Protein AF-A0A2P7AYF8-F1 (afdb_monomer)

Organism: NCBI:txid1149773

Radius of gyration: 23.79 Å; Cα contacts (8 Å, |Δi|>4): 129; chains: 1; bounding box: 48×76×50 Å

Structure (mmCIF, N/CA/C/O backbone):
data_AF-A0A2P7AYF8-F1
#
_entry.id   AF-A0A2P7AYF8-F1
#
loop_
_atom_site.group_PDB
_atom_site.id
_atom_site.type_symbol
_atom_site.label_atom_id
_atom_site.label_alt_id
_atom_site.label_comp_id
_atom_site.label_asym_id
_atom_site.label_entity_id
_atom_site.label_seq_id
_atom_site.pdbx_PDB_ins_code
_atom_site.Cartn_x
_atom_site.Cartn_y
_atom_site.Cartn_z
_atom_site.occupancy
_atom_site.B_iso_or_equiv
_atom_site.auth_seq_id
_atom_site.auth_comp_id
_atom_site.auth_asym_id
_atom_site.auth_atom_id
_atom_site.pdbx_PDB_model_num
ATOM 1 N N . MET A 1 1 ? 4.670 49.664 18.219 1.00 31.48 1 MET A N 1
ATOM 2 C CA . MET A 1 1 ? 3.683 48.907 19.024 1.00 31.48 1 MET A CA 1
ATOM 3 C C . MET A 1 1 ? 3.634 47.516 18.415 1.00 31.48 1 MET A C 1
ATOM 5 O O . MET A 1 1 ? 3.283 47.448 17.253 1.00 31.48 1 MET A O 1
ATOM 9 N N . VAL A 1 2 ? 4.100 46.410 18.995 1.00 28.92 2 VAL A N 1
ATOM 10 C CA . VAL A 1 2 ? 4.249 45.926 20.383 1.00 28.92 2 VAL A CA 1
ATOM 11 C C . VAL A 1 2 ? 5.554 45.099 20.406 1.00 28.92 2 VAL A C 1
ATOM 13 O O . VAL A 1 2 ? 5.720 44.212 19.584 1.00 28.92 2 VAL A O 1
ATOM 16 N N . GLN A 1 3 ? 6.642 45.595 20.994 1.00 25.44 3 GLN A N 1
ATOM 17 C CA . GLN A 1 3 ? 7.202 45.232 22.307 1.00 25.44 3 GLN A CA 1
ATOM 18 C C . GLN A 1 3 ? 7.361 43.720 22.572 1.00 25.44 3 GLN A C 1
ATOM 20 O O . GLN A 1 3 ? 6.445 43.042 23.021 1.00 25.44 3 GLN A O 1
ATOM 25 N N . ALA A 1 4 ? 8.581 43.235 22.321 1.00 28.95 4 ALA A N 1
ATOM 26 C CA . ALA A 1 4 ? 9.104 41.971 22.816 1.00 28.95 4 ALA A CA 1
ATOM 27 C C . ALA A 1 4 ? 9.274 42.034 24.343 1.00 28.95 4 ALA A C 1
ATOM 29 O O . ALA A 1 4 ? 9.867 42.983 24.861 1.00 28.95 4 ALA A O 1
ATOM 30 N N . LEU A 1 5 ? 8.789 41.011 25.048 1.00 29.73 5 LEU A N 1
ATOM 31 C CA . LEU A 1 5 ? 9.120 40.750 26.446 1.00 29.73 5 LEU A CA 1
ATOM 32 C C . LEU A 1 5 ? 9.825 39.394 26.533 1.00 29.73 5 LEU A C 1
ATOM 34 O O . LEU A 1 5 ? 9.217 38.347 26.329 1.00 29.73 5 LEU A O 1
ATOM 38 N N . LEU A 1 6 ? 11.115 39.435 26.851 1.00 32.88 6 LEU A N 1
ATOM 39 C CA . LEU A 1 6 ? 11.833 38.325 27.463 1.00 32.88 6 LEU A CA 1
ATOM 40 C C . LEU A 1 6 ? 11.733 38.502 28.981 1.00 32.88 6 LEU A C 1
ATOM 42 O O . LEU A 1 6 ? 12.022 39.586 29.488 1.00 32.88 6 LEU A O 1
ATOM 46 N N . ALA A 1 7 ? 11.385 37.436 29.698 1.00 30.06 7 ALA A N 1
ATOM 47 C CA . ALA A 1 7 ? 11.669 37.302 31.122 1.00 30.06 7 ALA A CA 1
ATOM 48 C C . ALA A 1 7 ? 12.32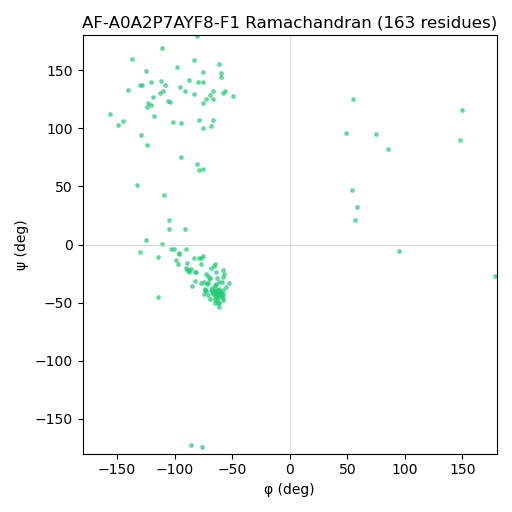4 35.928 31.388 1.00 30.06 7 ALA A C 1
ATOM 50 O O . ALA A 1 7 ? 11.891 34.934 30.801 1.00 30.06 7 ALA A O 1
ATOM 51 N N . PRO A 1 8 ? 13.371 35.863 32.235 1.00 36.38 8 PRO A N 1
ATOM 52 C CA . PRO A 1 8 ? 14.137 34.657 32.536 1.00 36.38 8 PRO A CA 1
ATOM 53 C C . PRO A 1 8 ? 13.667 33.990 33.841 1.00 36.38 8 PRO A C 1
ATOM 55 O O . PRO A 1 8 ? 13.244 34.677 34.768 1.00 36.38 8 PRO A O 1
ATOM 58 N N . GLY A 1 9 ? 13.843 32.669 33.971 1.00 27.14 9 GLY A N 1
ATOM 59 C CA . GLY A 1 9 ? 13.873 32.033 35.293 1.00 27.14 9 GLY A CA 1
ATOM 60 C C . GLY A 1 9 ? 13.372 30.591 35.388 1.00 27.14 9 GLY A C 1
ATOM 61 O O . GLY A 1 9 ? 12.186 30.330 35.277 1.00 27.14 9 GLY A O 1
ATOM 62 N N . PHE A 1 10 ? 14.311 29.715 35.749 1.00 27.72 10 PHE A N 1
ATOM 63 C CA . PHE A 1 10 ? 14.157 28.554 36.635 1.00 27.72 10 PHE A CA 1
ATOM 64 C C . PHE A 1 10 ? 13.452 27.268 36.151 1.00 27.72 10 PHE A C 1
ATOM 66 O O . PHE A 1 10 ? 12.257 27.065 36.296 1.00 27.72 10 PHE A O 1
ATOM 73 N N . THR A 1 11 ? 14.310 26.349 35.689 1.00 31.52 11 THR A N 1
ATOM 74 C CA . THR A 1 11 ? 14.626 25.048 36.319 1.00 31.52 11 THR A CA 1
ATOM 75 C C . THR A 1 11 ? 13.490 24.067 36.655 1.00 31.52 11 THR A C 1
ATOM 77 O O . THR A 1 11 ? 12.648 24.317 37.505 1.00 31.52 11 THR A O 1
ATOM 80 N N . ALA A 1 12 ? 13.665 22.852 36.115 1.00 38.28 12 ALA A N 1
ATOM 81 C CA . ALA A 1 12 ? 13.047 21.571 36.481 1.00 38.28 12 ALA A CA 1
ATOM 82 C C . ALA A 1 12 ? 11.669 21.240 35.876 1.00 38.28 12 ALA A C 1
ATOM 84 O O . ALA A 1 12 ? 10.646 21.241 36.548 1.00 38.28 12 ALA A O 1
ATOM 85 N N . TYR A 1 13 ? 11.688 20.738 34.637 1.00 31.53 13 TYR A N 1
ATOM 86 C CA . TYR A 1 13 ? 10.767 19.665 34.238 1.00 31.53 13 TYR A CA 1
ATOM 87 C C . TYR A 1 13 ? 11.511 18.543 33.496 1.00 31.53 13 TYR A C 1
ATOM 89 O O . TYR A 1 13 ? 11.160 18.107 32.406 1.00 31.53 13 TYR A O 1
ATOM 97 N N . ARG A 1 14 ? 12.594 18.060 34.117 1.00 44.31 14 ARG A N 1
ATOM 98 C CA . ARG A 1 14 ? 13.025 16.666 33.971 1.00 44.31 14 ARG A CA 1
ATOM 99 C C . ARG A 1 14 ? 12.420 15.910 35.144 1.00 44.31 14 ARG A C 1
ATOM 101 O O . ARG A 1 14 ? 12.904 16.082 36.255 1.00 44.31 14 ARG A O 1
ATOM 108 N N . SER A 1 15 ? 11.375 15.126 34.889 1.00 46.53 15 SER A N 1
ATOM 109 C CA . SER A 1 15 ? 10.911 13.972 35.684 1.00 46.53 15 SER A CA 1
ATOM 110 C C . SER A 1 15 ? 9.390 13.870 35.581 1.00 46.53 15 SER A C 1
ATOM 112 O O . SER A 1 15 ? 8.674 14.495 36.356 1.00 46.53 15 SER A O 1
ATOM 114 N N . ARG A 1 16 ? 8.907 13.122 34.576 1.00 36.16 16 ARG A N 1
ATOM 115 C CA . ARG A 1 16 ? 7.694 12.272 34.639 1.00 36.16 16 ARG A CA 1
ATOM 116 C C . ARG A 1 16 ? 7.383 11.573 33.311 1.00 36.16 16 ARG A C 1
ATOM 118 O O . ARG A 1 16 ? 6.885 10.458 33.349 1.00 36.16 16 ARG A O 1
ATOM 125 N N . ALA A 1 17 ? 7.792 12.127 32.165 1.00 33.50 17 ALA A N 1
ATOM 126 C CA . ALA A 1 17 ? 7.632 11.450 30.868 1.00 33.50 17 ALA A CA 1
ATOM 127 C C . ALA A 1 17 ? 8.567 10.229 30.696 1.00 33.50 17 ALA A C 1
ATOM 129 O O . ALA A 1 17 ? 8.171 9.217 30.134 1.00 33.50 17 ALA A O 1
ATOM 130 N N . SER A 1 18 ? 9.778 10.269 31.268 1.00 34.44 18 SER A N 1
ATOM 131 C CA . SER A 1 18 ? 10.737 9.149 31.196 1.00 34.44 18 SER A CA 1
ATOM 132 C C . SER A 1 18 ? 10.327 7.930 32.034 1.00 34.44 18 SER A C 1
ATOM 134 O O . SER A 1 18 ? 10.693 6.811 31.700 1.00 34.44 18 SER A O 1
ATOM 136 N N . ALA A 1 19 ? 9.558 8.123 33.111 1.00 34.06 19 ALA A N 1
ATOM 137 C CA . ALA A 1 19 ? 9.201 7.036 34.027 1.00 34.06 19 ALA A CA 1
ATOM 138 C C . ALA A 1 19 ? 8.026 6.180 33.516 1.00 34.06 19 ALA A C 1
ATOM 140 O O . ALA A 1 19 ? 7.919 5.014 33.882 1.00 34.06 19 ALA A O 1
ATOM 141 N N . LEU A 1 20 ? 7.170 6.724 32.642 1.00 33.44 20 LEU A N 1
ATOM 142 C CA . LEU A 1 20 ? 6.062 5.973 32.036 1.00 33.44 20 LEU A CA 1
ATOM 143 C C . LEU A 1 20 ? 6.478 5.235 30.750 1.00 33.44 20 LEU A C 1
ATOM 145 O O . LEU A 1 20 ? 5.880 4.215 30.409 1.00 33.44 20 LEU A O 1
ATOM 149 N N . GLN A 1 21 ? 7.557 5.673 30.091 1.00 35.88 21 GLN A N 1
ATOM 150 C CA . GLN A 1 21 ? 8.142 4.954 28.956 1.00 35.88 21 GLN A CA 1
ATOM 151 C C . GLN A 1 21 ? 8.971 3.734 29.407 1.00 35.88 21 GLN A C 1
ATOM 153 O O . GLN A 1 21 ? 8.972 2.709 28.729 1.00 35.88 21 GLN A O 1
ATOM 158 N N . GLU A 1 22 ? 9.636 3.807 30.567 1.00 32.94 22 GLU A N 1
ATOM 159 C CA . GLU A 1 22 ? 10.487 2.717 31.076 1.00 32.94 22 GLU A CA 1
ATOM 160 C C . GLU A 1 22 ? 9.727 1.666 31.907 1.00 32.94 22 GLU A C 1
ATOM 162 O O . GLU A 1 22 ? 10.140 0.509 31.945 1.00 32.94 22 GLU A O 1
ATOM 167 N N . ALA A 1 23 ? 8.573 2.003 32.496 1.00 34.91 23 ALA A N 1
ATOM 168 C CA . ALA A 1 23 ? 7.744 1.043 33.241 1.00 34.91 23 ALA A CA 1
ATOM 169 C C . ALA A 1 23 ? 6.919 0.091 32.345 1.00 34.91 23 ALA A C 1
ATOM 171 O O . ALA A 1 23 ? 6.384 -0.903 32.828 1.00 34.91 23 ALA A O 1
ATOM 172 N N . SER A 1 24 ? 6.845 0.357 31.037 1.00 34.81 24 SER A N 1
ATOM 173 C CA . SER A 1 24 ? 6.161 -0.512 30.061 1.00 34.81 24 SER A CA 1
ATOM 174 C C . SER A 1 24 ? 7.087 -1.576 29.452 1.00 34.81 24 SER A C 1
ATOM 176 O O . SER A 1 24 ? 6.647 -2.425 28.678 1.00 34.81 24 SER A O 1
ATOM 178 N N . PHE A 1 25 ? 8.376 -1.533 29.799 1.00 36.94 25 PHE A N 1
ATOM 179 C CA . PHE A 1 25 ? 9.413 -2.456 29.342 1.00 36.94 25 PHE A CA 1
ATOM 180 C C . PHE A 1 25 ? 9.853 -3.384 30.488 1.00 36.94 25 PHE A C 1
ATOM 182 O O . PHE A 1 25 ? 11.040 -3.635 30.693 1.00 36.94 25 PHE A O 1
ATOM 189 N N . ASP A 1 26 ? 8.891 -3.889 31.268 1.00 35.81 26 ASP A N 1
ATOM 190 C CA . ASP A 1 26 ? 9.175 -4.893 32.290 1.00 35.81 26 ASP A CA 1
ATOM 191 C C . ASP A 1 26 ? 9.307 -6.306 31.691 1.00 35.81 26 ASP A C 1
ATOM 193 O O . ASP A 1 26 ? 8.624 -6.732 30.751 1.00 35.81 26 ASP A O 1
ATOM 197 N N . ARG A 1 27 ? 10.291 -7.015 32.232 1.00 45.88 27 ARG A N 1
ATOM 198 C CA . ARG A 1 27 ? 11.012 -8.169 31.699 1.00 45.88 27 ARG A CA 1
ATOM 199 C C . ARG A 1 27 ? 10.243 -9.483 31.882 1.00 45.88 27 ARG A C 1
ATOM 201 O O . ARG A 1 27 ? 10.686 -10.360 32.614 1.00 45.88 27 ARG A O 1
ATOM 208 N N . GLY A 1 28 ? 9.130 -9.649 31.165 1.00 34.44 28 GLY A N 1
ATOM 209 C CA . GLY A 1 28 ? 8.376 -10.919 31.116 1.00 34.44 28 GLY A CA 1
ATOM 210 C C . GLY A 1 28 ? 8.346 -11.641 29.756 1.00 34.44 28 GLY A C 1
ATOM 211 O O . GLY A 1 28 ? 7.904 -12.783 29.668 1.00 34.44 28 GLY A O 1
ATOM 212 N N . GLY A 1 29 ? 8.788 -10.996 28.670 1.00 36.28 29 GLY A N 1
ATOM 213 C CA . GLY A 1 29 ? 8.461 -11.430 27.300 1.00 36.28 29 GLY A CA 1
ATOM 214 C C . GLY A 1 29 ? 9.482 -12.311 26.568 1.00 36.28 29 GLY A C 1
ATOM 215 O O . GLY A 1 29 ? 9.189 -12.781 25.468 1.00 36.28 29 GLY A O 1
ATOM 216 N N . THR A 1 30 ? 10.683 -12.527 27.107 1.00 43.81 30 THR A N 1
ATOM 217 C CA . THR A 1 30 ? 11.759 -13.236 26.383 1.00 43.81 30 THR A CA 1
ATOM 218 C C . THR A 1 30 ? 11.516 -14.741 26.278 1.00 43.81 30 THR A C 1
ATOM 220 O O . THR A 1 30 ? 11.733 -15.315 25.212 1.00 43.81 30 THR A O 1
ATOM 223 N N . GLU A 1 31 ? 10.986 -15.367 27.327 1.00 38.16 31 GLU A N 1
ATOM 224 C CA . GLU A 1 31 ? 10.672 -16.804 27.340 1.00 38.16 31 GLU A CA 1
ATOM 225 C C . GLU A 1 31 ? 9.423 -17.124 26.496 1.00 38.16 31 GLU A C 1
ATOM 227 O O . GLU A 1 31 ? 9.431 -18.061 25.700 1.00 38.16 31 GLU A O 1
ATOM 232 N N . GLN A 1 32 ? 8.385 -16.276 26.531 1.00 38.34 32 GLN A N 1
ATOM 233 C CA . GLN A 1 32 ? 7.187 -16.459 25.694 1.00 38.34 32 GLN A CA 1
ATOM 234 C C . GLN A 1 32 ? 7.415 -16.141 24.204 1.00 38.34 32 GLN A C 1
ATOM 236 O O . GLN A 1 32 ? 6.711 -16.685 23.350 1.00 38.34 32 GLN A O 1
ATOM 241 N N . ARG A 1 33 ? 8.391 -15.281 23.860 1.00 43.03 33 ARG A N 1
ATOM 242 C CA . ARG A 1 33 ? 8.829 -15.077 22.462 1.00 43.03 33 ARG A CA 1
ATOM 243 C C . ARG A 1 33 ? 9.671 -16.236 21.935 1.00 43.03 33 ARG A C 1
ATOM 245 O O . ARG A 1 33 ? 9.592 -16.515 20.742 1.00 43.03 33 ARG A O 1
ATOM 252 N N . LYS A 1 34 ? 10.453 -16.906 22.789 1.00 41.25 34 LYS A N 1
ATOM 253 C CA . LYS A 1 34 ? 11.172 -18.132 22.412 1.00 41.25 34 LYS A CA 1
ATOM 254 C C . LYS A 1 34 ? 10.204 -19.292 22.188 1.00 41.25 34 LYS A C 1
ATOM 256 O O . LYS A 1 34 ? 10.257 -19.901 21.129 1.00 41.25 34 LYS A O 1
ATOM 261 N N . ALA A 1 35 ? 9.258 -19.506 23.102 1.00 36.94 35 ALA A N 1
ATOM 262 C CA . ALA A 1 35 ? 8.286 -20.596 22.992 1.00 36.94 35 ALA A CA 1
ATOM 263 C C . ALA A 1 35 ? 7.381 -20.492 21.745 1.00 36.94 35 ALA A C 1
ATOM 265 O O . ALA A 1 35 ? 7.030 -21.504 21.155 1.00 36.94 35 ALA A O 1
ATOM 266 N N . ARG A 1 36 ? 7.051 -19.276 21.279 1.00 41.19 36 ARG A N 1
ATOM 267 C CA . ARG A 1 36 ? 6.262 -19.073 20.046 1.00 41.19 36 ARG A CA 1
ATOM 268 C C . ARG A 1 36 ? 7.047 -19.210 18.735 1.00 41.19 36 ARG A C 1
ATOM 270 O O . ARG A 1 36 ? 6.422 -19.228 17.679 1.00 41.19 36 ARG A O 1
ATOM 277 N N . ARG A 1 37 ? 8.385 -19.268 18.771 1.00 45.97 37 ARG A N 1
ATOM 278 C CA . ARG A 1 37 ? 9.226 -19.390 17.563 1.00 45.97 37 ARG A CA 1
ATOM 279 C C . ARG A 1 37 ? 9.356 -20.828 17.056 1.00 45.97 37 ARG A C 1
ATOM 281 O O . ARG A 1 37 ? 9.596 -20.997 15.864 1.00 45.97 37 ARG A O 1
ATOM 288 N N . ASP A 1 38 ? 9.163 -21.826 17.914 1.00 42.06 38 ASP A N 1
ATOM 289 C CA . ASP A 1 38 ? 9.409 -23.228 17.550 1.00 42.06 38 ASP A CA 1
ATOM 290 C C . ASP A 1 38 ? 8.214 -23.918 16.869 1.00 42.06 38 ASP A C 1
ATOM 292 O O . ASP A 1 38 ? 8.410 -24.872 16.123 1.00 42.06 38 ASP A O 1
ATOM 296 N N . GLU A 1 39 ? 6.982 -23.424 17.031 1.00 39.31 39 GLU A N 1
ATOM 297 C CA . GLU A 1 39 ? 5.787 -24.163 16.577 1.00 39.31 39 GLU A CA 1
ATOM 298 C C . GLU A 1 39 ? 5.250 -23.761 15.190 1.00 39.31 39 GLU A C 1
ATOM 300 O O . GLU A 1 39 ? 4.369 -24.431 14.650 1.00 39.31 39 GLU A O 1
ATOM 305 N N . THR A 1 40 ? 5.781 -22.708 14.557 1.00 48.59 40 THR A N 1
ATOM 306 C CA . THR A 1 40 ? 5.302 -22.243 13.235 1.00 48.59 40 THR A CA 1
ATOM 307 C C . THR A 1 40 ? 6.383 -22.148 12.162 1.00 48.59 40 THR A C 1
ATOM 309 O O . THR A 1 40 ? 6.091 -21.715 11.044 1.00 48.59 40 THR A O 1
ATOM 312 N N . PHE A 1 41 ? 7.623 -22.550 12.454 1.00 46.75 41 PHE A N 1
ATOM 313 C CA . PHE A 1 41 ? 8.695 -22.527 11.462 1.00 46.75 41 PHE A CA 1
ATOM 314 C C . PHE A 1 41 ? 8.518 -23.678 10.467 1.00 46.75 41 PHE A C 1
ATOM 316 O O . PHE A 1 41 ? 8.855 -24.829 10.743 1.00 46.75 41 PHE A O 1
ATOM 323 N N . ARG A 1 42 ? 7.980 -23.372 9.283 1.00 58.09 42 ARG A N 1
ATOM 324 C CA . ARG A 1 42 ? 8.056 -24.306 8.159 1.00 58.09 42 ARG A CA 1
ATOM 325 C C . ARG A 1 42 ? 9.500 -24.318 7.653 1.00 58.09 42 ARG A C 1
ATOM 327 O O . ARG A 1 42 ? 10.014 -23.244 7.336 1.00 58.09 42 ARG A O 1
ATOM 334 N N . PRO A 1 43 ? 10.158 -25.487 7.566 1.00 57.12 43 PRO A N 1
ATOM 335 C CA . PRO A 1 43 ? 11.485 -25.562 6.978 1.00 57.12 43 PRO A CA 1
ATOM 336 C C . PRO A 1 43 ? 11.433 -25.073 5.529 1.00 57.12 43 PRO A C 1
ATOM 338 O O . PRO A 1 43 ? 10.446 -25.289 4.817 1.00 57.12 43 PRO A O 1
ATOM 341 N N . LEU A 1 44 ? 12.498 -24.393 5.103 1.00 58.88 44 LEU A N 1
ATOM 342 C CA . LEU A 1 44 ? 12.647 -23.977 3.716 1.00 58.88 44 LEU A CA 1
ATOM 343 C C . LEU A 1 44 ? 12.643 -25.213 2.815 1.00 58.88 44 LEU A C 1
ATOM 345 O O . LEU A 1 44 ? 13.112 -26.285 3.195 1.00 58.88 44 LEU A O 1
ATOM 349 N N . SER A 1 45 ? 12.125 -25.066 1.596 1.00 69.00 45 SER A N 1
ATOM 350 C CA . SER A 1 45 ? 12.327 -26.110 0.596 1.00 69.00 45 SER A CA 1
ATOM 351 C C . SER A 1 45 ? 13.832 -26.263 0.318 1.00 69.00 45 SER A C 1
ATOM 353 O O . SER A 1 45 ? 14.577 -25.288 0.457 1.00 69.00 45 SER A O 1
ATOM 355 N N . PRO A 1 46 ? 14.300 -27.435 -0.147 1.00 65.06 46 PRO A N 1
ATOM 356 C CA . PRO A 1 46 ? 15.710 -27.629 -0.494 1.00 65.06 46 PRO A CA 1
ATOM 357 C 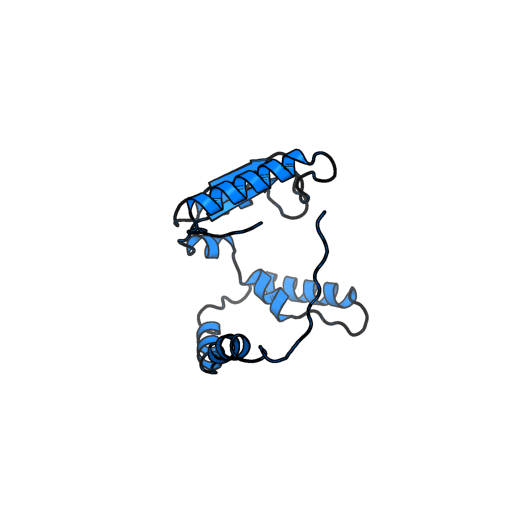C . PRO A 1 46 ? 16.256 -26.576 -1.477 1.00 65.06 46 PRO A C 1
ATOM 359 O O . PRO A 1 46 ? 17.406 -26.159 -1.373 1.00 65.06 46 PRO A O 1
ATOM 362 N N . GLY A 1 47 ? 15.418 -26.083 -2.399 1.00 67.88 47 GLY A N 1
ATOM 363 C CA . GLY A 1 47 ? 15.770 -24.965 -3.283 1.00 67.88 47 GLY A CA 1
ATOM 364 C C . GLY A 1 47 ? 15.822 -23.607 -2.567 1.00 67.88 47 GLY A C 1
ATOM 365 O O . GLY A 1 47 ? 16.669 -22.776 -2.885 1.00 67.88 47 GLY A O 1
ATOM 366 N N . GLY A 1 48 ? 14.962 -23.385 -1.569 1.00 65.25 48 GLY A N 1
ATOM 367 C CA . GLY A 1 48 ? 14.976 -22.186 -0.727 1.00 65.25 48 GLY A CA 1
ATOM 368 C C . GLY A 1 48 ? 16.241 -22.068 0.127 1.00 65.25 48 GLY A C 1
ATOM 369 O O . GLY A 1 48 ? 16.810 -20.981 0.221 1.00 65.25 48 GLY A O 1
ATOM 370 N N . GLU A 1 49 ? 16.737 -23.177 0.684 1.00 70.31 49 GLU A N 1
ATOM 371 C CA . GLU A 1 49 ? 17.999 -23.186 1.442 1.00 70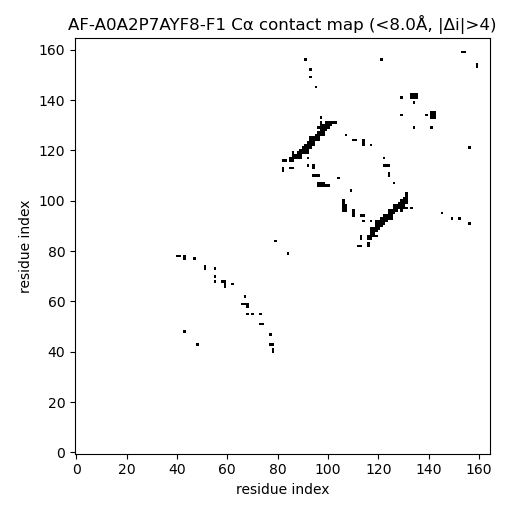.31 49 GLU A CA 1
ATOM 372 C C . GLU A 1 49 ? 19.207 -22.843 0.562 1.00 70.31 49 GLU A C 1
ATOM 374 O O . GLU A 1 49 ? 20.054 -22.035 0.948 1.00 70.31 49 GLU A O 1
ATOM 379 N N . GLN A 1 50 ? 19.271 -23.401 -0.648 1.00 69.19 50 GLN A N 1
ATOM 380 C CA . GLN A 1 50 ? 20.356 -23.122 -1.592 1.00 69.19 50 GLN A CA 1
ATOM 381 C C . GLN A 1 50 ? 20.350 -21.660 -2.056 1.00 69.19 50 GLN A C 1
ATOM 383 O O . GLN A 1 50 ? 21.399 -21.012 -2.076 1.00 69.19 50 GLN A O 1
ATOM 388 N N . ASN A 1 51 ? 19.169 -21.112 -2.354 1.00 69.00 51 ASN A N 1
ATOM 389 C CA . ASN A 1 51 ? 19.013 -19.709 -2.743 1.00 69.00 51 ASN A CA 1
ATOM 390 C C . ASN A 1 51 ? 19.378 -18.749 -1.603 1.00 69.00 51 ASN A C 1
ATOM 392 O O . ASN A 1 51 ? 19.993 -17.708 -1.841 1.00 69.00 51 ASN A O 1
ATOM 396 N N . LEU A 1 52 ? 19.054 -19.111 -0.361 1.00 67.50 52 LEU A N 1
ATOM 397 C CA . LEU A 1 52 ? 19.453 -18.361 0.826 1.00 67.50 52 LEU A CA 1
ATOM 398 C C . LEU A 1 52 ? 20.981 -18.317 0.980 1.00 67.50 52 LEU A C 1
ATOM 400 O O . LEU A 1 52 ? 21.544 -17.241 1.181 1.00 67.50 52 LEU A O 1
ATOM 404 N N . ILE A 1 53 ? 21.658 -19.462 0.854 1.00 71.62 53 ILE A N 1
ATOM 405 C CA . ILE A 1 53 ? 23.123 -19.551 0.961 1.00 71.62 53 ILE A CA 1
ATOM 406 C C . ILE A 1 53 ? 23.800 -18.744 -0.158 1.00 71.62 53 ILE A C 1
ATOM 408 O O . ILE A 1 53 ? 24.725 -17.971 0.106 1.00 71.62 53 ILE A O 1
ATOM 412 N N . ALA A 1 54 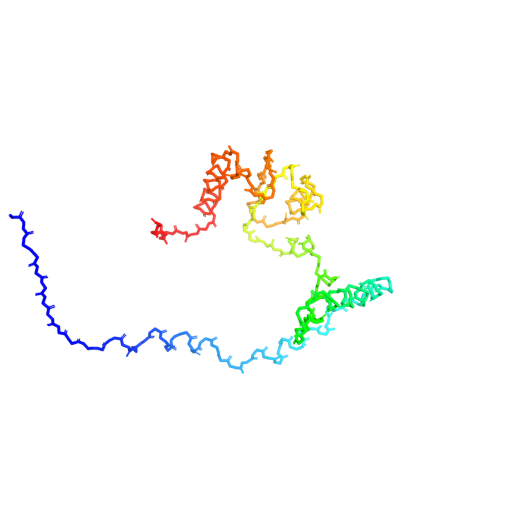? 23.319 -18.875 -1.397 1.00 72.62 54 ALA A N 1
ATOM 413 C CA . ALA A 1 54 ? 23.843 -18.137 -2.544 1.00 72.62 54 ALA A CA 1
ATOM 414 C C . ALA A 1 54 ? 23.631 -16.618 -2.409 1.00 72.62 54 ALA A C 1
ATOM 416 O O . ALA A 1 54 ? 24.536 -15.834 -2.717 1.00 72.62 54 ALA A O 1
ATOM 417 N N . GLY A 1 55 ? 22.465 -16.203 -1.906 1.00 66.69 55 GLY A N 1
ATOM 418 C CA . GLY A 1 55 ? 22.145 -14.806 -1.625 1.00 66.69 55 GLY A CA 1
ATOM 419 C C . GLY A 1 55 ? 23.031 -14.219 -0.528 1.00 66.69 55 GLY A C 1
ATOM 420 O O . GLY A 1 55 ? 23.608 -13.154 -0.725 1.00 66.69 55 GLY A O 1
ATOM 421 N N . LEU A 1 56 ? 23.218 -14.938 0.583 1.00 70.50 56 LEU A N 1
ATOM 422 C CA . LEU A 1 56 ? 24.082 -14.515 1.693 1.00 70.50 56 LEU A CA 1
ATOM 423 C C . LEU A 1 56 ? 25.538 -14.340 1.267 1.00 70.50 56 LEU A C 1
ATOM 425 O O . LEU A 1 56 ? 26.160 -13.340 1.620 1.00 70.50 56 LEU A O 1
ATOM 429 N N . LYS A 1 57 ? 26.068 -15.287 0.485 1.00 70.94 57 LYS A N 1
ATOM 430 C CA . LYS A 1 57 ? 27.429 -15.201 -0.053 1.00 70.94 57 LYS A CA 1
ATOM 431 C C . LYS A 1 57 ? 27.583 -13.977 -0.957 1.00 70.94 57 LYS A C 1
ATOM 433 O O . LYS A 1 57 ? 28.422 -13.124 -0.699 1.00 70.94 57 LYS A O 1
ATOM 438 N N . THR A 1 58 ? 26.702 -13.852 -1.950 1.00 71.31 58 THR A N 1
ATOM 439 C CA . THR A 1 58 ? 26.716 -12.733 -2.905 1.00 71.31 58 THR A CA 1
ATOM 440 C C . THR A 1 58 ? 26.584 -11.381 -2.213 1.00 71.31 58 THR A C 1
ATOM 442 O O . THR A 1 58 ? 27.200 -10.402 -2.630 1.00 71.31 58 THR A O 1
ATOM 445 N N . ALA A 1 59 ? 25.747 -11.307 -1.182 1.00 64.69 59 ALA A N 1
ATOM 446 C CA . ALA A 1 59 ? 25.493 -10.064 -0.490 1.00 64.69 59 ALA A CA 1
ATOM 447 C C . ALA A 1 59 ? 26.677 -9.684 0.411 1.00 64.69 59 ALA A C 1
ATOM 449 O O . ALA A 1 59 ? 27.107 -8.540 0.344 1.00 64.69 59 ALA A O 1
ATOM 450 N N . ASN A 1 60 ? 27.271 -10.631 1.149 1.00 68.50 60 ASN A N 1
ATOM 451 C CA . ASN A 1 60 ? 28.490 -10.388 1.933 1.00 68.50 60 ASN A CA 1
ATOM 452 C C . ASN A 1 60 ? 29.683 -9.964 1.062 1.00 68.50 60 ASN A C 1
ATOM 454 O O . ASN A 1 60 ? 30.417 -9.063 1.456 1.00 68.50 60 ASN A O 1
ATOM 458 N N . ASP A 1 61 ? 29.835 -10.539 -0.134 1.00 70.88 61 ASP A N 1
ATOM 459 C CA . ASP A 1 61 ? 30.917 -10.183 -1.067 1.00 70.88 61 ASP A CA 1
ATOM 460 C C . ASP A 1 61 ? 30.801 -8.740 -1.605 1.00 70.88 61 ASP A C 1
ATOM 462 O O . ASP A 1 61 ? 31.771 -8.180 -2.114 1.00 70.88 61 ASP A O 1
ATOM 466 N N . LYS A 1 62 ? 29.615 -8.123 -1.499 1.00 70.06 62 LYS A N 1
ATOM 467 C CA . LYS A 1 62 ? 29.336 -6.751 -1.958 1.00 70.06 62 LYS A CA 1
ATOM 468 C C . LYS A 1 62 ? 29.342 -5.709 -0.840 1.00 70.06 62 LYS A C 1
ATOM 470 O O . LYS A 1 62 ? 29.158 -4.525 -1.124 1.00 70.06 62 LYS A O 1
ATOM 475 N N . LEU A 1 63 ? 29.507 -6.120 0.416 1.00 67.38 63 LEU A N 1
ATOM 476 C CA . LEU A 1 63 ? 29.541 -5.192 1.541 1.00 67.38 63 LEU A CA 1
ATOM 477 C C . LEU A 1 63 ? 30.926 -4.571 1.724 1.00 67.38 63 LEU A C 1
ATOM 479 O O . LEU A 1 63 ? 31.948 -5.126 1.328 1.00 67.38 63 LEU A O 1
ATOM 483 N N . VAL A 1 64 ? 30.953 -3.420 2.399 1.00 70.56 64 VAL A N 1
ATOM 484 C CA . VAL A 1 64 ? 32.197 -2.829 2.899 1.00 70.56 64 VAL A CA 1
ATOM 485 C C . VAL A 1 64 ? 32.907 -3.858 3.795 1.00 70.56 64 VAL A C 1
ATOM 487 O O . VAL A 1 64 ? 32.250 -4.427 4.677 1.00 70.56 64 VAL A O 1
ATOM 490 N N . PRO A 1 65 ? 34.223 -4.095 3.619 1.00 70.31 65 PRO A N 1
ATOM 491 C CA . PRO A 1 65 ? 34.982 -5.022 4.452 1.00 70.31 65 PRO A CA 1
ATOM 492 C C . PRO A 1 65 ? 34.750 -4.775 5.949 1.00 70.31 65 PRO A C 1
ATOM 494 O O . PRO A 1 65 ? 34.875 -3.650 6.426 1.00 70.31 65 PRO A O 1
ATOM 497 N N . GLY A 1 66 ? 34.386 -5.829 6.684 1.00 67.56 66 GLY A N 1
ATOM 498 C CA . GLY A 1 66 ? 34.037 -5.756 8.111 1.00 67.56 66 GLY A CA 1
ATOM 499 C C . GLY A 1 66 ? 32.538 -5.624 8.403 1.00 67.56 66 GLY A C 1
ATOM 500 O O . GLY A 1 66 ? 32.136 -5.731 9.559 1.00 67.56 66 GLY A O 1
ATOM 501 N N . THR A 1 67 ? 31.697 -5.466 7.379 1.00 60.56 67 THR A N 1
ATOM 502 C CA . THR A 1 67 ? 30.239 -5.574 7.518 1.00 60.56 67 THR A CA 1
ATOM 503 C C . THR A 1 67 ? 29.810 -6.993 7.155 1.00 60.56 67 THR A C 1
ATOM 505 O O . THR A 1 67 ? 30.267 -7.546 6.159 1.00 60.56 67 THR A O 1
ATOM 508 N N . THR A 1 68 ? 28.929 -7.596 7.953 1.00 65.00 68 THR A N 1
ATOM 509 C CA . THR A 1 68 ? 28.256 -8.855 7.605 1.00 65.00 68 THR A CA 1
ATOM 510 C C . THR A 1 68 ? 26.760 -8.614 7.594 1.00 65.00 68 THR A C 1
ATOM 512 O O . THR A 1 68 ? 26.225 -7.886 8.434 1.00 65.00 68 THR A O 1
ATOM 515 N N . LEU A 1 69 ? 26.071 -9.198 6.624 1.00 67.19 69 LEU A N 1
ATOM 516 C CA . LEU A 1 69 ? 24.621 -9.158 6.609 1.00 67.19 69 LEU A CA 1
ATOM 517 C C . LEU A 1 69 ? 24.056 -10.125 7.647 1.00 67.19 69 LEU A C 1
ATOM 519 O O . LEU A 1 69 ? 24.532 -11.250 7.806 1.00 67.19 69 LEU A O 1
ATOM 523 N N . ASN A 1 70 ? 23.004 -9.693 8.340 1.00 72.38 70 ASN A N 1
ATOM 524 C CA . ASN A 1 70 ? 22.331 -10.529 9.320 1.00 72.38 70 ASN A CA 1
ATOM 525 C C . ASN A 1 70 ? 21.654 -11.715 8.612 1.00 72.38 70 ASN A C 1
ATOM 527 O O . ASN A 1 70 ? 20.621 -11.560 7.964 1.00 72.38 70 ASN A O 1
ATOM 531 N N . GLY A 1 71 ? 22.214 -12.917 8.770 1.00 69.25 71 GLY A N 1
ATOM 532 C CA . GLY A 1 71 ? 21.667 -14.140 8.180 1.00 69.25 71 GLY A CA 1
ATOM 533 C C . GLY A 1 71 ? 20.223 -14.449 8.582 1.00 69.25 71 GLY A C 1
ATOM 534 O O . GLY A 1 71 ? 19.509 -15.102 7.821 1.00 69.25 71 GLY A O 1
ATOM 535 N N . ALA A 1 72 ? 19.764 -13.960 9.739 1.00 72.75 72 ALA A N 1
ATOM 536 C CA . ALA A 1 72 ? 18.374 -14.109 10.162 1.00 72.75 72 ALA A CA 1
ATOM 537 C C . ALA A 1 72 ? 17.409 -13.301 9.281 1.00 72.75 72 ALA A C 1
ATOM 539 O O . ALA A 1 72 ? 16.354 -13.818 8.931 1.00 72.75 72 ALA A O 1
ATOM 540 N N . PHE A 1 73 ? 17.798 -12.100 8.838 1.00 67.88 73 PHE A N 1
ATOM 541 C CA . PHE A 1 73 ? 16.976 -11.270 7.951 1.00 67.88 73 PHE A CA 1
ATOM 542 C C . PHE A 1 73 ? 16.643 -12.003 6.643 1.00 67.88 73 PHE A C 1
ATOM 544 O O . PHE A 1 73 ? 15.489 -12.072 6.236 1.00 67.88 73 PHE A O 1
ATOM 551 N N . PHE A 1 74 ? 17.637 -12.644 6.020 1.00 74.06 74 PHE A N 1
ATOM 552 C CA . PHE A 1 74 ? 17.414 -13.381 4.772 1.00 74.06 74 PHE A CA 1
ATOM 553 C C . PHE A 1 74 ? 16.583 -14.652 4.964 1.00 74.06 74 PHE A C 1
ATOM 555 O O . PHE A 1 74 ? 15.854 -15.037 4.055 1.00 74.06 74 PHE A O 1
ATOM 562 N N . LYS A 1 75 ? 16.652 -15.293 6.138 1.00 74.12 75 LYS A N 1
ATOM 563 C CA . LYS A 1 75 ? 15.767 -16.419 6.475 1.00 74.12 75 LYS A CA 1
ATOM 564 C C . LYS A 1 75 ? 14.315 -15.966 6.607 1.00 74.12 75 LYS A C 1
ATOM 566 O O . LYS A 1 75 ? 13.423 -16.655 6.123 1.00 74.12 75 LYS A O 1
ATOM 571 N N . GLU A 1 76 ? 14.086 -14.813 7.230 1.00 71.88 76 GLU A N 1
ATOM 572 C CA . GLU A 1 76 ? 12.744 -14.269 7.456 1.00 71.88 76 GLU A CA 1
ATOM 573 C C . GLU A 1 76 ? 12.033 -13.903 6.144 1.00 71.88 76 GLU A C 1
ATOM 575 O O . GLU A 1 76 ? 10.838 -14.165 6.027 1.00 71.88 76 GLU A O 1
ATOM 580 N N . ILE A 1 77 ? 12.761 -13.427 5.121 1.00 75.25 77 ILE A N 1
ATOM 581 C CA . ILE A 1 77 ? 12.194 -13.146 3.783 1.00 75.25 77 ILE A CA 1
ATOM 582 C C . ILE A 1 77 ? 11.499 -14.375 3.182 1.00 75.25 77 ILE A C 1
ATOM 584 O O . ILE A 1 77 ? 10.472 -14.239 2.524 1.00 75.25 77 ILE A O 1
ATOM 588 N N . TYR A 1 78 ? 12.035 -15.576 3.410 1.00 73.69 78 TYR A N 1
ATOM 589 C CA . TYR A 1 78 ? 11.434 -16.811 2.902 1.00 73.69 78 TYR A CA 1
ATOM 590 C C . TYR A 1 78 ? 10.403 -17.430 3.852 1.00 73.69 78 TYR A C 1
ATOM 592 O O . TYR A 1 78 ? 9.651 -18.314 3.444 1.00 73.69 78 TYR A O 1
ATOM 600 N N . ALA A 1 79 ? 10.383 -17.007 5.116 1.00 81.38 79 ALA A N 1
ATOM 601 C CA . ALA A 1 79 ? 9.473 -17.539 6.124 1.00 81.38 79 ALA A CA 1
ATOM 602 C C . ALA A 1 79 ? 8.141 -16.775 6.188 1.00 81.38 79 ALA A C 1
ATOM 604 O O . ALA A 1 79 ? 7.161 -17.309 6.706 1.00 81.38 79 ALA A O 1
ATOM 605 N N . ILE A 1 80 ? 8.102 -15.538 5.684 1.00 82.06 80 ILE A N 1
ATOM 606 C CA . ILE A 1 80 ? 6.929 -14.665 5.742 1.00 82.06 80 ILE A CA 1
ATOM 607 C C . ILE A 1 80 ? 6.256 -14.620 4.371 1.00 82.06 80 ILE A C 1
ATOM 609 O O . I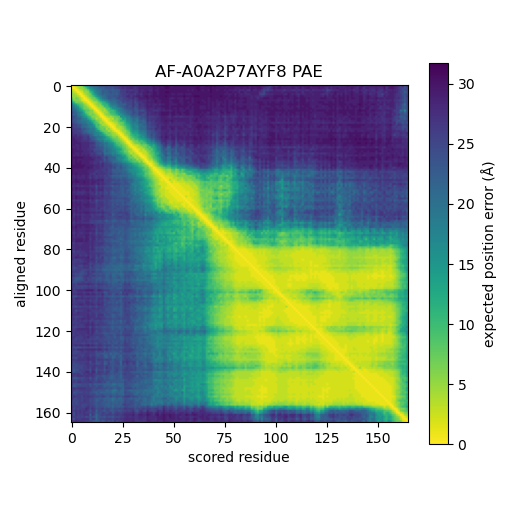LE A 1 80 ? 6.857 -14.206 3.384 1.00 82.06 80 ILE A O 1
ATOM 613 N N . ASP A 1 81 ? 4.978 -14.993 4.331 1.00 87.88 81 ASP A N 1
ATOM 614 C CA . ASP A 1 81 ? 4.088 -14.737 3.198 1.00 87.88 81 ASP A CA 1
ATOM 615 C C . ASP A 1 81 ? 3.199 -13.528 3.544 1.00 87.88 81 ASP A C 1
ATOM 617 O O . ASP A 1 81 ? 2.263 -13.664 4.340 1.00 87.88 81 ASP A O 1
ATOM 621 N N . PRO A 1 82 ? 3.454 -12.337 2.965 1.00 88.50 82 PRO A N 1
ATOM 622 C CA . PRO A 1 82 ? 2.688 -11.135 3.281 1.00 88.50 82 PRO A CA 1
ATOM 623 C C . PRO A 1 82 ? 1.190 -11.270 2.994 1.00 88.50 82 PRO A C 1
ATOM 625 O O . PRO A 1 82 ? 0.377 -10.661 3.687 1.00 88.50 82 PRO A O 1
ATOM 628 N N . VAL A 1 83 ? 0.800 -12.050 1.980 1.00 89.50 83 VAL A N 1
ATOM 629 C CA . VAL A 1 83 ? -0.614 -12.249 1.630 1.00 89.50 83 VAL A CA 1
ATOM 630 C C . VAL A 1 83 ? -1.285 -13.133 2.679 1.00 89.50 83 VAL A C 1
ATOM 632 O O . VAL A 1 83 ? -2.410 -12.844 3.098 1.00 89.50 83 VAL A O 1
ATOM 635 N N . ALA A 1 84 ? -0.586 -14.167 3.153 1.00 90.56 84 ALA A N 1
ATOM 636 C CA . ALA A 1 84 ? -1.067 -14.995 4.255 1.00 90.56 84 ALA A CA 1
ATOM 637 C C . ALA A 1 84 ? -1.220 -14.181 5.549 1.00 90.56 84 ALA A C 1
ATOM 639 O O . ALA A 1 84 ? -2.248 -14.304 6.218 1.00 90.56 84 ALA A O 1
ATOM 640 N N . GLU A 1 85 ? -0.262 -13.312 5.878 1.00 91.31 85 GLU A N 1
ATOM 641 C CA . GLU A 1 85 ? -0.377 -12.433 7.050 1.00 91.31 85 GLU A CA 1
ATOM 642 C C . GLU A 1 85 ? -1.532 -11.434 6.908 1.00 91.31 85 GLU A C 1
ATOM 644 O O . GLU A 1 85 ? -2.337 -11.279 7.829 1.00 91.31 85 GLU A O 1
ATOM 649 N N . MET A 1 86 ? -1.707 -10.838 5.724 1.00 91.50 86 MET A N 1
ATOM 650 C CA . MET A 1 86 ? -2.814 -9.912 5.469 1.00 91.50 86 MET A CA 1
ATOM 651 C C . MET A 1 86 ? -4.192 -10.577 5.588 1.00 91.50 86 MET A C 1
ATOM 653 O O . MET A 1 86 ? -5.162 -9.927 5.978 1.00 91.50 86 MET A O 1
ATOM 657 N N . SER A 1 87 ? -4.288 -11.882 5.309 1.00 92.44 87 SER A N 1
ATOM 658 C CA . SER A 1 87 ? -5.533 -12.643 5.482 1.00 92.44 87 SER A CA 1
ATOM 659 C C . SER A 1 87 ? -5.959 -12.819 6.945 1.00 92.44 87 SER A C 1
ATOM 661 O O . SER A 1 87 ? -7.131 -13.091 7.214 1.00 92.44 87 SER A O 1
ATOM 663 N N . ARG A 1 88 ? -5.019 -12.668 7.889 1.00 93.44 88 ARG A N 1
ATOM 664 C CA . ARG A 1 88 ? -5.259 -12.752 9.340 1.00 93.44 88 ARG A CA 1
ATOM 665 C C . ARG A 1 88 ? -5.454 -11.384 9.989 1.00 93.44 88 ARG A C 1
ATOM 667 O O . ARG A 1 88 ? -5.933 -11.310 11.119 1.00 93.44 88 ARG A O 1
ATOM 674 N N . TYR A 1 89 ? -5.064 -10.314 9.305 1.00 93.25 89 TYR A N 1
ATOM 675 C CA . TYR A 1 89 ? -5.275 -8.953 9.771 1.00 93.25 89 TYR A CA 1
ATOM 676 C C . TYR A 1 89 ? -6.745 -8.558 9.577 1.00 93.25 89 TYR A C 1
ATOM 678 O O . TYR A 1 89 ? -7.256 -8.588 8.462 1.00 93.25 89 TYR A O 1
ATOM 686 N N . ASN A 1 90 ? -7.422 -8.191 10.669 1.00 93.75 90 ASN A N 1
ATOM 687 C CA . ASN A 1 90 ? -8.850 -7.845 10.663 1.00 93.75 90 ASN A CA 1
ATOM 688 C C . ASN A 1 90 ? -9.122 -6.331 10.726 1.00 93.75 90 ASN A C 1
ATOM 690 O O . ASN A 1 90 ? -10.281 -5.919 10.697 1.00 93.75 90 ASN A O 1
ATOM 694 N N . GLY A 1 91 ? -8.075 -5.512 10.855 1.00 91.94 91 GLY A N 1
ATOM 695 C CA . GLY A 1 91 ? -8.208 -4.057 10.934 1.00 91.94 91 GLY A CA 1
ATOM 696 C C . GLY A 1 91 ? -8.384 -3.387 9.566 1.00 91.94 91 GLY A C 1
ATOM 697 O O . GLY A 1 91 ? -8.381 -4.082 8.552 1.00 91.94 91 GLY A O 1
ATOM 698 N N . PRO A 1 92 ? -8.519 -2.050 9.538 1.00 93.94 92 PRO A N 1
ATOM 699 C CA . PRO A 1 92 ? -8.625 -1.265 8.310 1.00 93.94 92 PRO A CA 1
ATOM 700 C C . PRO A 1 92 ? -7.417 -1.454 7.381 1.00 93.94 92 PRO A C 1
ATOM 702 O O . PRO A 1 92 ? -6.273 -1.310 7.812 1.00 93.94 92 PRO A O 1
ATOM 705 N N . LEU A 1 93 ? -7.661 -1.740 6.099 1.00 94.69 93 LEU A N 1
ATOM 706 C CA . LEU A 1 93 ? -6.632 -1.847 5.064 1.00 94.69 93 LEU A CA 1
ATOM 707 C C . LEU A 1 93 ? -6.829 -0.848 3.906 1.00 94.69 93 LEU A C 1
ATOM 709 O O . LEU A 1 93 ? -7.790 -0.945 3.144 1.00 94.69 93 LEU A O 1
ATOM 713 N N . PHE A 1 94 ? -5.845 0.026 3.687 1.00 96.38 94 PHE A N 1
ATOM 714 C CA . PHE A 1 94 ? -5.702 0.816 2.458 1.00 96.38 94 PHE A CA 1
ATOM 715 C C . PHE A 1 94 ? -4.460 0.374 1.683 1.00 96.38 94 PHE A C 1
ATOM 717 O O . PHE A 1 94 ? -3.370 0.273 2.247 1.00 96.38 94 PHE A O 1
ATOM 724 N N . VAL A 1 95 ? -4.615 0.110 0.385 1.00 95.69 95 VAL A N 1
ATOM 725 C CA . VAL A 1 95 ? -3.527 -0.318 -0.505 1.00 95.69 95 VAL A CA 1
ATOM 726 C C . VAL A 1 95 ? -3.441 0.636 -1.693 1.00 95.69 95 VAL A C 1
ATOM 728 O O . VAL A 1 95 ? -4.374 0.721 -2.488 1.00 95.69 95 VAL A O 1
ATOM 731 N N . ALA A 1 96 ? -2.308 1.321 -1.851 1.00 95.31 96 ALA A N 1
ATOM 732 C CA . ALA A 1 96 ? -2.020 2.180 -3.000 1.00 95.31 96 ALA A CA 1
ATOM 733 C C . ALA A 1 96 ? -0.936 1.560 -3.888 1.00 95.31 96 ALA A C 1
ATOM 735 O O . ALA A 1 96 ? 0.092 1.093 -3.396 1.00 95.31 96 ALA A O 1
ATOM 736 N N . VAL A 1 97 ? -1.172 1.527 -5.201 1.00 94.88 97 VAL A N 1
ATOM 737 C CA . VAL A 1 97 ? -0.297 0.859 -6.169 1.00 94.88 97 VAL A CA 1
ATOM 738 C C . VAL A 1 97 ? -0.160 1.650 -7.466 1.00 94.88 97 VAL A C 1
ATOM 740 O O . VAL A 1 97 ? -1.149 2.038 -8.088 1.00 94.88 97 VAL A O 1
ATOM 743 N N . GLY A 1 98 ? 1.085 1.794 -7.920 1.00 94.19 98 GLY A N 1
ATOM 744 C CA . GLY A 1 98 ? 1.425 2.274 -9.256 1.00 94.19 98 GLY A CA 1
ATOM 745 C C . GLY A 1 98 ? 1.493 1.147 -10.299 1.00 94.19 98 GLY A C 1
ATOM 746 O O . GLY A 1 98 ? 1.992 0.058 -10.011 1.00 94.19 98 GLY A O 1
ATOM 747 N N . THR A 1 99 ? 1.028 1.385 -11.529 1.00 95.50 99 THR A N 1
ATOM 748 C CA . THR A 1 99 ? 1.119 0.417 -12.644 1.00 95.50 99 THR A CA 1
ATOM 749 C C . THR A 1 99 ? 2.463 0.428 -13.373 1.00 95.50 99 THR A C 1
ATOM 751 O O . THR A 1 99 ? 2.727 -0.486 -14.150 1.00 95.50 99 THR A O 1
ATOM 754 N N . LYS A 1 100 ? 3.325 1.423 -13.123 1.00 93.25 100 LYS A N 1
ATOM 755 C CA . LYS A 1 100 ? 4.672 1.553 -13.716 1.00 93.25 100 LYS A CA 1
ATOM 756 C C . LYS A 1 100 ? 5.788 1.198 -12.724 1.00 93.25 100 LYS A C 1
ATOM 758 O O . LYS A 1 100 ? 6.937 1.600 -12.889 1.00 93.25 100 LYS A O 1
ATOM 763 N N . VAL A 1 101 ? 5.468 0.443 -11.673 1.00 87.00 101 VAL A N 1
ATOM 764 C CA . VAL A 1 101 ? 6.437 0.025 -10.652 1.00 87.00 101 VAL A CA 1
ATOM 765 C C . VAL A 1 101 ? 7.272 -1.150 -11.167 1.00 87.00 101 VAL A C 1
ATOM 767 O O . VAL A 1 101 ? 6.792 -2.278 -11.242 1.00 87.00 101 VAL A O 1
ATOM 770 N N . ALA A 1 102 ? 8.542 -0.890 -11.487 1.00 85.69 102 ALA A N 1
ATOM 771 C CA . ALA A 1 102 ? 9.479 -1.914 -11.962 1.00 85.69 102 ALA A CA 1
ATOM 772 C C . ALA A 1 102 ? 10.263 -2.621 -10.835 1.00 85.69 102 ALA A C 1
ATOM 774 O O . ALA A 1 102 ? 10.748 -3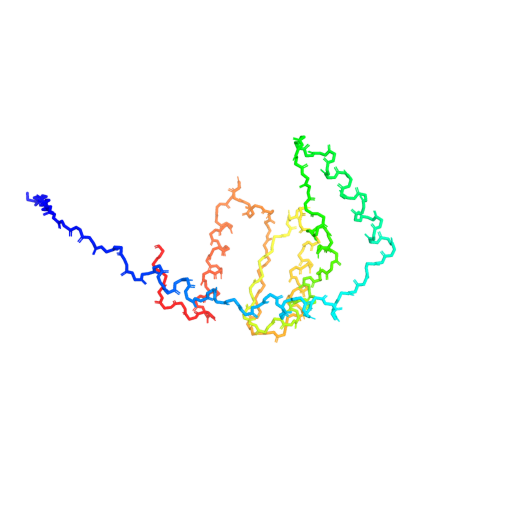.730 -11.036 1.00 85.69 102 ALA A O 1
ATOM 775 N N . LEU A 1 103 ? 10.394 -1.993 -9.658 1.00 86.50 103 LEU A N 1
ATOM 776 C CA . LEU A 1 103 ? 11.219 -2.505 -8.550 1.00 86.50 103 LEU A CA 1
ATOM 777 C C . LEU A 1 103 ? 10.495 -3.523 -7.663 1.00 86.50 103 LEU A C 1
ATOM 779 O O . LEU A 1 103 ? 11.105 -4.470 -7.179 1.00 86.50 103 LEU A O 1
ATOM 783 N N . VAL A 1 104 ? 9.195 -3.327 -7.448 1.00 82.69 104 VAL A N 1
ATOM 784 C CA . VAL A 1 104 ? 8.372 -4.161 -6.566 1.00 82.69 104 VAL A CA 1
ATOM 785 C C . VAL A 1 104 ? 7.199 -4.681 -7.377 1.00 82.69 104 VAL A C 1
ATOM 787 O O . VAL A 1 104 ? 6.148 -4.050 -7.420 1.00 82.69 104 VAL A O 1
ATOM 790 N N . GLY A 1 105 ? 7.409 -5.799 -8.070 1.00 83.94 105 GLY A N 1
ATOM 791 C CA . GLY A 1 105 ? 6.415 -6.437 -8.932 1.00 83.94 105 GLY A CA 1
ATOM 792 C C . GLY A 1 105 ? 5.903 -7.778 -8.388 1.00 83.94 105 GLY A C 1
ATOM 793 O O . GLY A 1 105 ? 6.496 -8.334 -7.465 1.00 83.94 105 GLY A O 1
ATOM 794 N N . PRO A 1 106 ? 4.830 -8.333 -8.980 1.00 90.56 106 PRO A N 1
ATOM 795 C CA . PRO A 1 106 ? 4.059 -7.770 -10.093 1.00 90.56 106 PRO A CA 1
ATOM 796 C C . PRO A 1 106 ? 2.997 -6.751 -9.638 1.00 90.56 106 PRO A C 1
ATOM 798 O O . PRO A 1 106 ? 2.166 -7.046 -8.779 1.00 90.56 106 PRO A O 1
ATOM 801 N N . GLN A 1 107 ? 2.975 -5.562 -10.246 1.00 91.62 107 GLN A N 1
ATOM 802 C CA . GLN A 1 107 ? 1.920 -4.568 -10.015 1.00 91.62 107 GLN A CA 1
ATOM 803 C C . GLN A 1 107 ? 1.058 -4.378 -11.269 1.00 91.62 107 GLN A C 1
ATOM 805 O O . GLN A 1 107 ? 1.592 -4.372 -12.378 1.00 91.62 107 GLN A O 1
ATOM 810 N N . PRO A 1 108 ? -0.276 -4.227 -11.125 1.00 94.56 108 PRO A N 1
ATOM 811 C CA . PRO A 1 108 ? -1.024 -4.055 -9.874 1.00 94.56 108 PRO A CA 1
ATOM 812 C C . PRO A 1 108 ? -1.520 -5.358 -9.216 1.00 94.56 108 PRO A C 1
ATOM 814 O O . PRO A 1 108 ? -2.401 -5.332 -8.354 1.00 94.56 108 PRO A O 1
ATOM 817 N N . GLN A 1 109 ? -1.029 -6.519 -9.653 1.00 94.50 109 GLN A N 1
ATOM 818 C CA . GLN A 1 109 ? -1.531 -7.823 -9.217 1.00 94.50 109 GLN A CA 1
ATOM 819 C C . GLN A 1 109 ? -1.312 -8.045 -7.714 1.00 94.50 109 GLN A C 1
ATOM 821 O O . GLN A 1 109 ? -2.234 -8.511 -7.048 1.00 94.50 109 GLN A O 1
ATOM 826 N N . MET A 1 110 ? -0.157 -7.654 -7.167 1.00 91.56 110 MET A N 1
ATOM 827 C CA . MET A 1 110 ? 0.126 -7.787 -5.733 1.00 91.56 110 MET A CA 1
ATOM 828 C C . MET A 1 110 ? -0.826 -6.955 -4.869 1.00 91.56 110 MET A C 1
ATOM 830 O O . MET A 1 110 ? -1.392 -7.486 -3.916 1.00 91.56 110 MET A O 1
ATOM 834 N N . GLY A 1 111 ? -1.097 -5.696 -5.233 1.00 93.88 111 GLY A N 1
ATOM 835 C CA . GLY A 1 111 ? -2.090 -4.889 -4.510 1.00 93.88 111 GLY A CA 1
ATOM 836 C C . GLY A 1 111 ? -3.488 -5.508 -4.517 1.00 93.88 111 GLY A C 1
ATOM 837 O O . GLY A 1 111 ? -4.166 -5.553 -3.491 1.00 93.88 111 GLY A O 1
ATOM 838 N N . LYS A 1 112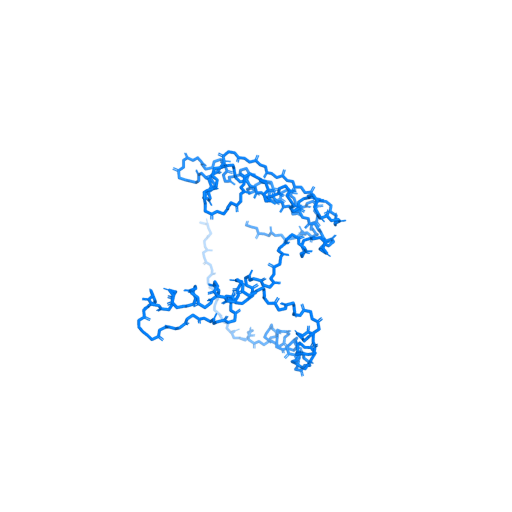 ? -3.898 -6.071 -5.661 1.00 96.00 112 LYS A N 1
ATOM 839 C CA . LYS A 1 112 ? -5.173 -6.795 -5.775 1.00 96.00 112 LYS A CA 1
ATOM 840 C C . LYS A 1 112 ? -5.210 -8.051 -4.902 1.00 96.00 112 LYS A C 1
ATOM 842 O O . LYS A 1 112 ? -6.278 -8.384 -4.397 1.00 96.00 112 LYS A O 1
ATOM 847 N N . LEU A 1 113 ? -4.084 -8.745 -4.712 1.00 95.12 113 LEU A N 1
ATOM 848 C CA . LEU A 1 113 ? -4.016 -9.924 -3.842 1.00 95.12 113 LEU A CA 1
ATOM 849 C C . LEU A 1 113 ? -4.240 -9.562 -2.373 1.00 95.12 113 LEU A C 1
ATOM 851 O O . LEU A 1 113 ? -5.005 -10.264 -1.712 1.00 95.12 113 LEU A O 1
ATOM 855 N N . PHE A 1 114 ? -3.656 -8.464 -1.883 1.00 94.69 114 PHE A N 1
ATOM 856 C CA . PHE A 1 114 ? -3.901 -8.012 -0.510 1.00 94.69 114 PHE A CA 1
ATOM 857 C C . PHE A 1 114 ? -5.384 -7.767 -0.255 1.00 94.69 114 PHE A C 1
ATOM 859 O O . PHE A 1 114 ? -5.941 -8.311 0.691 1.00 94.69 114 PHE A O 1
ATOM 866 N N . ILE A 1 115 ? -6.046 -7.044 -1.155 1.00 95.88 115 ILE A N 1
ATOM 867 C CA . ILE A 1 115 ? -7.473 -6.732 -1.029 1.00 95.88 115 ILE A CA 1
ATOM 868 C C . ILE A 1 115 ? -8.337 -7.986 -1.169 1.00 95.88 115 ILE A C 1
ATOM 870 O O . ILE A 1 115 ? -9.293 -8.162 -0.423 1.00 95.88 115 ILE A O 1
ATOM 874 N N . LYS A 1 116 ? -7.989 -8.889 -2.092 1.00 95.31 116 LYS A N 1
ATOM 875 C CA . LYS A 1 116 ? -8.733 -10.135 -2.319 1.00 95.31 116 LYS A CA 1
ATOM 876 C C . LYS A 1 116 ? -8.733 -11.058 -1.097 1.00 95.31 116 LYS A C 1
ATOM 878 O O . LYS A 1 116 ? -9.729 -11.740 -0.865 1.00 95.31 116 LYS A O 1
ATOM 883 N N . TYR A 1 117 ? -7.612 -11.148 -0.380 1.00 94.75 117 TYR A N 1
ATOM 884 C CA . TYR A 1 117 ? -7.458 -12.083 0.741 1.00 94.75 117 TYR A CA 1
ATOM 885 C C . TYR A 1 117 ? -7.676 -11.454 2.114 1.00 94.75 117 TYR A C 1
ATOM 887 O O . TYR A 1 117 ? -7.847 -12.190 3.085 1.00 94.75 117 TYR A O 1
ATOM 895 N N . HIS A 1 118 ? -7.715 -10.128 2.203 1.00 95.94 118 HIS A N 1
ATOM 896 C CA . HIS A 1 118 ? -8.074 -9.433 3.425 1.00 95.94 118 HIS A CA 1
ATOM 897 C C . HIS A 1 118 ? -9.559 -9.632 3.752 1.00 95.94 118 HIS A C 1
ATOM 899 O O . HIS A 1 118 ? -10.434 -9.417 2.914 1.00 95.94 118 HIS A O 1
ATOM 905 N N . ARG A 1 119 ? -9.842 -10.059 4.985 1.00 92.31 119 ARG A N 1
ATOM 906 C CA . ARG A 1 119 ? -11.209 -10.275 5.499 1.00 92.31 119 ARG A CA 1
ATOM 907 C C . ARG A 1 119 ? -11.610 -9.261 6.568 1.00 92.31 119 ARG A C 1
ATOM 909 O O . ARG A 1 119 ? -12.702 -9.369 7.121 1.00 92.31 119 ARG A O 1
ATOM 916 N N . GLY A 1 120 ? -10.710 -8.334 6.880 1.00 90.06 120 GLY A N 1
ATOM 917 C CA . GLY A 1 120 ? -10.935 -7.276 7.844 1.00 90.06 120 GLY A CA 1
ATOM 918 C C . GLY A 1 120 ? -11.818 -6.159 7.313 1.00 90.06 120 GLY A C 1
ATOM 919 O O . GLY A 1 120 ? -12.417 -6.237 6.235 1.00 90.06 120 GLY A O 1
ATOM 920 N N . ALA A 1 121 ? -11.932 -5.122 8.130 1.00 89.94 121 ALA A N 1
ATOM 921 C CA . ALA A 1 121 ? -12.816 -4.011 7.851 1.00 89.94 121 ALA A CA 1
ATOM 922 C C . ALA A 1 121 ? -12.250 -3.085 6.761 1.00 89.94 121 ALA A C 1
ATOM 924 O O . ALA A 1 121 ? -11.048 -2.872 6.648 1.00 89.94 121 ALA A O 1
ATOM 925 N N . HIS A 1 122 ? -13.155 -2.478 5.994 1.00 92.56 122 HIS A N 1
ATOM 926 C CA . HIS A 1 122 ? -12.867 -1.306 5.163 1.00 92.56 122 HIS A CA 1
ATOM 927 C C . HIS A 1 122 ? -11.689 -1.430 4.166 1.00 92.56 122 HIS A C 1
ATOM 929 O O . HIS A 1 122 ? -10.874 -0.507 4.100 1.00 92.56 122 HIS A O 1
ATOM 935 N N . PRO A 1 123 ? -11.568 -2.515 3.371 1.00 95.00 123 PRO A N 1
ATOM 936 C CA . PRO A 1 123 ? -10.522 -2.605 2.358 1.00 95.00 123 PRO A CA 1
ATOM 937 C C . PRO A 1 123 ? -10.732 -1.577 1.242 1.00 95.00 123 PRO A C 1
ATOM 939 O O . PRO A 1 123 ? -11.771 -1.575 0.577 1.00 95.00 123 PRO A O 1
ATOM 942 N N . GLU A 1 124 ? -9.724 -0.751 0.979 1.00 97.00 124 GLU A N 1
ATOM 943 C CA . GLU A 1 124 ? -9.731 0.216 -0.120 1.00 97.00 124 GLU A CA 1
ATOM 944 C C . GLU A 1 124 ? -8.465 0.083 -0.983 1.00 97.00 124 GLU A C 1
ATOM 946 O O . GLU A 1 124 ? -7.356 -0.090 -0.478 1.00 97.00 124 GLU A O 1
ATOM 951 N N . LEU A 1 125 ? -8.639 0.140 -2.310 1.00 97.12 125 LEU A N 1
ATOM 952 C CA . LEU A 1 125 ? -7.575 -0.036 -3.302 1.00 97.12 125 LEU A CA 1
ATOM 953 C C . LEU A 1 125 ? -7.480 1.181 -4.219 1.00 97.12 125 LEU A C 1
ATOM 955 O O . LEU A 1 125 ? -8.419 1.485 -4.958 1.00 97.12 125 LEU A O 1
ATOM 959 N N . MET A 1 126 ? -6.314 1.816 -4.247 1.00 96.94 126 MET A N 1
ATOM 960 C CA . MET A 1 126 ? -5.964 2.855 -5.209 1.00 96.94 126 MET A CA 1
ATOM 961 C C . MET A 1 126 ? -4.978 2.290 -6.234 1.00 96.94 126 MET A C 1
ATOM 963 O O . MET A 1 126 ? -3.910 1.804 -5.877 1.00 96.94 126 MET A O 1
ATOM 967 N N . ILE A 1 127 ? -5.332 2.364 -7.519 1.00 96.50 127 ILE A N 1
ATOM 968 C CA . ILE A 1 127 ? -4.436 2.023 -8.632 1.00 96.50 127 ILE A CA 1
ATOM 969 C C . ILE A 1 127 ? -4.249 3.267 -9.493 1.00 96.50 127 ILE A C 1
ATOM 971 O O . ILE A 1 127 ? -5.241 3.856 -9.933 1.00 96.50 127 ILE A O 1
ATOM 975 N N . ARG A 1 128 ? -3.001 3.660 -9.748 1.00 96.00 128 ARG A N 1
ATOM 976 C CA . ARG A 1 128 ? -2.666 4.824 -10.580 1.00 96.00 128 ARG A CA 1
ATOM 977 C C . ARG A 1 128 ? -1.523 4.538 -11.538 1.00 96.00 128 ARG A C 1
ATOM 979 O O . ARG A 1 128 ? -0.740 3.615 -11.327 1.00 96.00 128 ARG A O 1
ATOM 986 N N . ASP A 1 129 ? -1.426 5.353 -12.583 1.00 95.56 129 ASP A N 1
ATOM 987 C CA . ASP A 1 129 ? -0.349 5.280 -13.567 1.00 95.56 129 ASP A CA 1
ATOM 988 C C . ASP A 1 129 ? 0.943 5.936 -13.058 1.00 95.56 129 ASP A C 1
ATOM 990 O O . ASP A 1 129 ? 1.405 6.956 -13.564 1.00 95.56 129 ASP A O 1
ATOM 994 N N . MET A 1 130 ? 1.49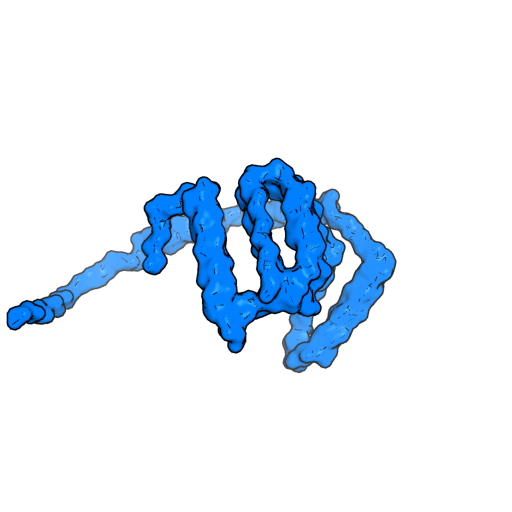6 5.349 -11.998 1.00 93.62 130 MET A N 1
ATOM 995 C CA . MET A 1 130 ? 2.630 5.873 -11.244 1.00 93.62 130 MET A CA 1
ATOM 996 C C . MET A 1 130 ? 3.772 4.861 -11.161 1.00 93.62 130 MET A C 1
ATOM 998 O O . MET A 1 130 ? 3.543 3.644 -11.179 1.00 93.62 130 MET A O 1
ATOM 1002 N N . ASP A 1 131 ? 5.001 5.367 -11.087 1.00 92.75 131 ASP A N 1
ATOM 1003 C CA . ASP A 1 131 ? 6.201 4.571 -10.827 1.00 92.75 131 ASP A CA 1
ATOM 1004 C C . ASP A 1 131 ? 6.459 4.364 -9.320 1.00 92.75 131 ASP A C 1
ATOM 1006 O O . ASP A 1 131 ? 5.623 4.675 -8.471 1.00 92.75 131 ASP A O 1
ATOM 1010 N N . HIS A 1 132 ? 7.612 3.778 -8.976 1.00 93.00 132 HIS A N 1
ATOM 1011 C CA . HIS A 1 132 ? 7.990 3.503 -7.584 1.00 93.00 132 HIS A CA 1
ATOM 1012 C C . HIS A 1 132 ? 8.198 4.773 -6.745 1.00 93.00 132 HIS A C 1
ATOM 1014 O O . HIS A 1 132 ? 8.217 4.696 -5.520 1.00 93.00 132 HIS A O 1
ATOM 1020 N N . HIS A 1 133 ? 8.358 5.926 -7.395 1.00 90.38 133 HIS A N 1
ATOM 1021 C CA . HIS A 1 133 ? 8.517 7.220 -6.747 1.00 90.38 133 HIS A CA 1
ATOM 1022 C C . HIS A 1 133 ? 7.241 8.059 -6.843 1.00 90.38 133 HIS A C 1
ATOM 1024 O O . HIS A 1 133 ? 7.292 9.253 -6.578 1.00 90.38 133 HIS A O 1
ATOM 1030 N N . PHE A 1 134 ? 6.105 7.469 -7.227 1.00 90.44 134 PHE A N 1
ATOM 1031 C CA . PHE A 1 134 ? 4.830 8.178 -7.366 1.00 90.44 134 PHE A CA 1
ATOM 1032 C C . PHE A 1 134 ? 4.884 9.349 -8.354 1.00 90.44 134 PHE A C 1
ATOM 1034 O O . PHE A 1 134 ? 4.197 10.347 -8.166 1.00 90.44 134 PHE A O 1
ATOM 1041 N N . ASN A 1 135 ? 5.710 9.234 -9.403 1.00 93.56 135 ASN A N 1
ATOM 1042 C CA . ASN A 1 135 ? 5.909 10.277 -10.413 1.00 93.56 135 ASN A CA 1
ATOM 1043 C C . ASN A 1 135 ? 6.369 11.640 -9.850 1.00 93.56 135 ASN A C 1
ATOM 1045 O O . ASN A 1 135 ? 6.214 12.650 -10.538 1.00 93.56 135 ASN A O 1
ATOM 1049 N N . VAL A 1 136 ? 6.951 11.709 -8.643 1.00 90.31 136 VAL A N 1
ATOM 1050 C CA . VAL A 1 136 ? 7.388 12.986 -8.027 1.00 90.31 136 VAL A CA 1
ATOM 1051 C C . VAL A 1 136 ? 8.400 13.763 -8.873 1.00 90.31 136 VAL A C 1
ATOM 1053 O O . VAL A 1 136 ? 8.531 14.974 -8.736 1.00 90.31 136 VAL A O 1
ATOM 1056 N N . ASP A 1 137 ? 9.106 13.075 -9.767 1.00 89.75 137 ASP A N 1
ATOM 1057 C CA . ASP A 1 137 ? 10.035 13.642 -10.742 1.00 89.75 137 ASP A CA 1
ATOM 1058 C C . ASP A 1 137 ? 9.337 14.303 -11.945 1.00 89.75 137 ASP A C 1
ATOM 1060 O O . ASP A 1 137 ? 9.964 15.071 -12.675 1.00 89.75 137 ASP A O 1
ATOM 1064 N N . LYS A 1 138 ? 8.052 14.002 -12.169 1.00 91.69 138 LYS A N 1
ATOM 1065 C CA . LYS A 1 138 ? 7.268 14.444 -13.333 1.00 91.69 138 LYS A CA 1
ATOM 1066 C C . LYS A 1 138 ? 6.130 15.383 -12.945 1.00 91.69 138 LYS A C 1
ATOM 1068 O O . LYS A 1 138 ? 5.897 16.361 -13.653 1.00 91.69 138 LYS A O 1
ATOM 1073 N N . LYS A 1 139 ? 5.383 15.049 -11.887 1.00 89.75 139 LYS A N 1
ATOM 1074 C CA . LYS A 1 139 ? 4.088 15.661 -11.572 1.00 89.75 139 LYS A CA 1
ATOM 1075 C C . LYS A 1 139 ? 3.765 15.531 -10.078 1.00 89.75 139 LYS A C 1
ATOM 1077 O O . LYS A 1 139 ? 3.526 14.429 -9.599 1.00 89.75 139 LYS A O 1
ATOM 1082 N N . VAL A 1 140 ? 3.747 16.644 -9.343 1.00 91.69 140 VAL A N 1
ATOM 1083 C CA . VAL A 1 140 ? 3.526 16.646 -7.880 1.00 91.69 140 VAL A CA 1
ATOM 1084 C C . VAL A 1 140 ? 2.094 16.266 -7.502 1.00 91.69 140 VAL A C 1
ATOM 1086 O O . VAL A 1 140 ? 1.873 15.628 -6.479 1.00 91.69 140 VAL A O 1
ATOM 1089 N N . GLU A 1 141 ? 1.130 16.552 -8.373 1.00 93.12 141 GLU A N 1
ATOM 1090 C CA . GLU A 1 141 ? -0.294 16.319 -8.120 1.00 93.12 141 GLU A CA 1
ATOM 1091 C C . GLU A 1 141 ? -0.621 14.826 -7.957 1.00 93.12 141 GLU A C 1
ATOM 1093 O O . GLU A 1 141 ? -1.625 14.460 -7.351 1.00 93.12 141 GLU A O 1
ATOM 1098 N N . ASP A 1 142 ? 0.225 13.956 -8.510 1.00 92.31 142 ASP A N 1
ATOM 1099 C CA . ASP A 1 142 ? 0.129 12.508 -8.346 1.00 92.31 142 ASP A CA 1
ATOM 1100 C C . ASP A 1 142 ? 0.441 12.097 -6.890 1.00 92.31 142 ASP A C 1
ATOM 1102 O O . ASP A 1 142 ? -0.243 11.248 -6.312 1.00 92.31 142 ASP A O 1
ATOM 1106 N N . LEU A 1 143 ? 1.426 12.750 -6.265 1.00 92.50 143 LEU A N 1
ATOM 1107 C CA . LEU A 1 143 ? 1.726 12.587 -4.844 1.00 92.50 143 LEU A CA 1
ATOM 1108 C C . LEU A 1 143 ? 0.636 13.223 -3.970 1.00 92.50 143 LEU A C 1
ATOM 1110 O O . LEU A 1 143 ? 0.195 12.583 -3.014 1.00 92.50 143 LEU A O 1
ATOM 1114 N N . ASP A 1 144 ? 0.170 14.425 -4.313 1.00 94.62 144 ASP A N 1
ATOM 1115 C CA . ASP A 1 144 ? -0.895 15.109 -3.566 1.00 94.62 144 ASP A CA 1
ATOM 1116 C C . ASP A 1 144 ? -2.176 14.262 -3.523 1.00 94.62 144 ASP A C 1
ATOM 1118 O O . ASP A 1 144 ? -2.744 14.048 -2.452 1.00 94.62 144 ASP A O 1
ATOM 1122 N N . GLU A 1 145 ? -2.580 13.666 -4.654 1.00 94.69 145 GLU A N 1
ATOM 1123 C CA . GLU A 1 145 ? -3.734 12.759 -4.696 1.00 94.69 145 GLU A CA 1
ATOM 1124 C C . GLU A 1 145 ? -3.554 11.566 -3.741 1.00 94.69 145 GLU A C 1
ATOM 1126 O O . GLU A 1 145 ? -4.492 11.163 -3.045 1.00 94.69 145 GLU A O 1
ATOM 1131 N N . MET A 1 146 ? -2.355 10.979 -3.696 1.00 94.69 146 MET A N 1
ATOM 1132 C CA . MET A 1 146 ? -2.069 9.849 -2.813 1.00 94.69 146 MET A CA 1
ATOM 1133 C C . MET A 1 146 ? -2.108 10.255 -1.333 1.00 94.69 146 MET A C 1
ATOM 1135 O O . MET A 1 146 ? -2.638 9.498 -0.509 1.00 94.69 146 MET A O 1
ATOM 1139 N N . ILE A 1 147 ? -1.586 11.437 -0.994 1.00 94.94 147 ILE A N 1
ATOM 1140 C CA . ILE A 1 147 ? -1.643 12.000 0.361 1.00 94.94 147 ILE A CA 1
ATOM 1141 C C . ILE A 1 147 ? -3.101 12.225 0.764 1.00 94.94 147 ILE A C 1
ATOM 1143 O O . ILE A 1 147 ? -3.527 11.710 1.799 1.00 94.94 147 ILE A O 1
ATOM 1147 N N . ASP A 1 148 ? -3.893 12.889 -0.077 1.00 96.25 148 ASP A N 1
ATOM 1148 C CA . ASP A 1 148 ? -5.304 13.176 0.194 1.00 96.25 148 ASP A CA 1
ATOM 1149 C C . ASP A 1 148 ? -6.125 11.901 0.391 1.00 96.25 148 ASP A C 1
ATOM 1151 O O . ASP A 1 148 ? -6.942 11.806 1.313 1.00 96.25 148 ASP A O 1
ATOM 1155 N N . LYS A 1 149 ? -5.894 10.880 -0.442 1.00 95.94 149 LYS A N 1
ATOM 1156 C CA . LYS A 1 149 ? -6.560 9.577 -0.301 1.00 95.94 149 LYS A CA 1
ATOM 1157 C C . LYS A 1 149 ? -6.178 8.876 0.993 1.00 95.94 149 LYS A C 1
ATOM 1159 O O . LYS A 1 149 ? -7.055 8.326 1.658 1.00 95.94 149 LYS A O 1
ATOM 1164 N N . THR A 1 150 ? -4.905 8.933 1.364 1.00 95.25 150 THR A N 1
ATOM 1165 C CA . THR A 1 150 ? -4.420 8.342 2.613 1.00 95.25 150 THR A CA 1
ATOM 1166 C C . THR A 1 150 ? -5.029 9.065 3.813 1.00 95.25 150 THR A C 1
ATOM 1168 O O . THR A 1 150 ? -5.635 8.422 4.664 1.00 95.25 150 THR A O 1
ATOM 1171 N N . LEU A 1 151 ? -4.966 10.398 3.856 1.00 95.25 151 LEU A N 1
ATOM 1172 C CA . LEU A 1 151 ? -5.555 11.196 4.935 1.00 95.25 151 LEU A CA 1
ATOM 1173 C C . LEU A 1 151 ? -7.070 10.993 5.036 1.00 95.25 151 LEU A C 1
ATOM 1175 O O . LEU A 1 151 ? -7.594 10.850 6.138 1.00 95.25 151 LEU A O 1
ATOM 1179 N N . GLY A 1 152 ? -7.771 10.941 3.902 1.00 94.94 152 GLY A N 1
ATOM 1180 C CA . GLY A 1 152 ? -9.205 10.661 3.861 1.00 94.94 152 GLY A CA 1
ATOM 1181 C C . GLY A 1 152 ? -9.551 9.279 4.416 1.00 94.94 152 GLY A C 1
ATOM 1182 O O . GLY A 1 152 ? -10.516 9.148 5.167 1.00 94.94 152 GLY A O 1
ATOM 1183 N N . TYR A 1 153 ? -8.744 8.264 4.102 1.00 94.88 153 TYR A N 1
ATOM 1184 C CA . TYR A 1 153 ? -8.901 6.922 4.658 1.00 94.88 153 TYR A CA 1
ATOM 1185 C C . TYR A 1 153 ? -8.670 6.900 6.174 1.00 94.88 153 TYR A C 1
ATOM 1187 O O . TYR A 1 153 ? -9.493 6.367 6.918 1.00 94.88 153 TYR A O 1
ATOM 1195 N N . LEU A 1 154 ? -7.579 7.520 6.640 1.00 92.31 154 LEU A N 1
ATOM 1196 C CA . LEU A 1 154 ? -7.238 7.574 8.063 1.00 92.31 154 LEU A CA 1
ATOM 1197 C C . LEU A 1 154 ? -8.329 8.299 8.859 1.00 92.31 154 LEU A C 1
ATOM 1199 O O . LEU A 1 154 ? -8.858 7.723 9.797 1.00 92.31 154 LEU A O 1
ATOM 1203 N N . LYS A 1 155 ? -8.753 9.496 8.436 1.00 91.62 155 LYS A N 1
ATOM 1204 C CA . LYS A 1 155 ? -9.836 10.252 9.098 1.00 91.62 155 LYS A CA 1
ATOM 1205 C C . LYS A 1 155 ? -11.158 9.487 9.173 1.00 91.62 155 LYS A C 1
ATOM 1207 O O . LYS A 1 155 ? -11.978 9.757 10.040 1.00 91.62 155 LYS A O 1
ATOM 1212 N N . LYS A 1 156 ? -11.400 8.573 8.231 1.00 90.25 156 LYS A N 1
ATOM 1213 C CA . LYS A 1 156 ? -12.647 7.808 8.154 1.00 90.25 156 LYS A CA 1
ATOM 1214 C C . LYS A 1 156 ? -12.672 6.604 9.096 1.00 90.25 156 LYS A C 1
ATOM 1216 O O . LYS A 1 156 ? -13.755 6.216 9.528 1.00 90.25 156 LYS A O 1
ATOM 1221 N N . TYR A 1 157 ? -11.520 5.986 9.365 1.00 89.06 157 TYR A N 1
ATOM 1222 C CA . TYR A 1 157 ? -11.461 4.682 10.044 1.00 89.06 157 TYR A CA 1
ATOM 1223 C C . TYR A 1 157 ? -10.494 4.611 11.226 1.00 89.06 157 TYR A C 1
ATOM 1225 O O . TYR A 1 157 ? -10.467 3.597 11.924 1.00 89.06 157 TYR A O 1
ATOM 1233 N N . LEU A 1 158 ? -9.706 5.656 11.458 1.00 79.00 158 LEU A N 1
ATOM 1234 C CA . LEU A 1 158 ? -8.965 5.860 12.692 1.00 79.00 158 LEU A CA 1
ATOM 1235 C C . LEU A 1 158 ? -9.614 7.008 13.454 1.00 79.00 158 LEU A C 1
ATOM 1237 O O . LEU A 1 158 ? -9.961 8.034 12.877 1.00 79.00 158 LEU A O 1
ATOM 1241 N N . ASP A 1 159 ? -9.748 6.811 14.759 1.00 67.81 159 ASP A N 1
ATOM 1242 C CA . ASP A 1 159 ? -10.220 7.811 15.714 1.00 67.81 159 ASP A CA 1
ATOM 1243 C C . ASP A 1 159 ? -9.091 8.830 15.961 1.00 67.81 159 ASP A C 1
ATOM 1245 O O . ASP A 1 159 ? -8.436 8.850 17.003 1.00 67.81 159 ASP A O 1
ATOM 1249 N N . VAL A 1 160 ? -8.739 9.579 14.913 1.00 60.31 160 VAL A N 1
ATOM 1250 C CA . VAL A 1 160 ? -7.716 10.633 14.932 1.00 60.31 160 VAL A CA 1
ATOM 1251 C C . VAL A 1 160 ? -8.399 11.974 15.174 1.00 60.31 160 VAL A C 1
ATOM 1253 O O . VAL A 1 160 ? -8.560 12.774 14.255 1.00 60.31 160 VAL A O 1
ATOM 1256 N N . ASP A 1 161 ? -8.800 12.207 16.424 1.00 53.16 161 ASP A N 1
ATOM 1257 C CA . ASP A 1 161 ? -9.377 13.484 16.867 1.00 53.16 161 ASP A CA 1
ATOM 1258 C C . ASP A 1 161 ? -8.332 14.608 17.043 1.00 53.16 161 ASP A C 1
ATOM 1260 O O . ASP A 1 161 ? -8.704 15.771 17.151 1.00 53.16 161 ASP A O 1
ATOM 1264 N N . GLU A 1 162 ? -7.027 14.326 16.989 1.00 50.81 162 GLU A N 1
ATOM 1265 C CA . GLU A 1 162 ? -5.974 15.355 17.025 1.00 50.81 162 GLU A CA 1
ATOM 1266 C C . GLU A 1 162 ? -4.746 14.906 16.221 1.00 50.81 162 GLU A C 1
ATOM 1268 O O . GLU A 1 162 ? -3.928 14.107 16.678 1.00 50.81 162 GLU A O 1
ATOM 1273 N N . VAL A 1 163 ? -4.588 15.440 15.010 1.00 51.97 163 VAL A N 1
ATOM 1274 C CA . VAL A 1 163 ? -3.276 15.528 14.359 1.00 51.97 163 VAL A CA 1
ATOM 1275 C C . VAL A 1 163 ? -3.116 16.973 13.901 1.00 51.97 163 VAL A C 1
ATOM 1277 O O . VAL A 1 163 ? -3.612 17.346 12.839 1.00 51.97 163 VAL A O 1
ATOM 1280 N N . ASP A 1 164 ? -2.468 17.786 14.734 1.00 49.22 164 ASP A N 1
ATOM 1281 C CA . ASP A 1 164 ? -1.911 19.075 14.315 1.00 49.22 164 ASP A CA 1
ATOM 1282 C C . ASP A 1 164 ? -0.744 18.768 13.358 1.00 49.22 164 ASP A C 1
ATOM 1284 O O . ASP A 1 164 ? 0.319 18.309 13.790 1.00 49.22 164 ASP A O 1
ATOM 1288 N N . LEU A 1 165 ? -0.992 18.926 12.053 1.00 44.69 165 LEU A N 1
ATOM 1289 C CA . LEU A 1 165 ? 0.012 18.843 10.983 1.00 44.69 165 LEU A CA 1
ATOM 1290 C C . LEU A 1 165 ? 0.552 20.232 10.643 1.00 44.69 165 LEU A C 1
ATOM 1292 O O . LEU A 1 165 ? -0.277 21.156 10.476 1.00 44.69 165 LEU A O 1
#

Secondary structure (DSSP, 8-state):
--------------SSHHHHHHTT--S-HHHHHHHTTSSS-PPPPHHHHHHHHHHHHHHHTTSPTT----HHHHHHHHH--HHHHHHH--S--EEEEETT-SSS-STTHHHHHHHHH--SS--EEEEES--TTTTTTT-HHHHHHHHHHHHHHHHHHS-------

Mean predicted aligned error: 16.43 Å

Nearest PDB structures (foldseek):
  7z2v-assembly1_B  TM=7.312E-01  e=1.054E-03  Lentilactobacillus buchneri
  5g5m-assembly1_B  TM=5.910E-01  e=3.288E-02  Pyrococcus furiosus
  5lcn-assembly1_C  TM=5.673E-01  e=4.011E-02  Pyrococcus furiosus DSM 3638
  5lcn-assembly2_D  TM=5.213E-01  e=1.697E-02  Pyrococcus furiosus DSM 3638

Sequence (165 aa):
MVQALLAPGFTAYRSRASALQEASFDRGGTEQRKARRDETFRPLSPGGEQNLIAGLKTANDKLVPGTTLNGAFFKEIYAIDPVAEMSRYNGPLFVAVGTKVALVGPQPQMGKLFIKYHRGAHPELMIRDMDHHFNVDKKVEDLDEMIDKTLGYLKKYLDVDEVDL

Solvent-accessible surface area (backbone atoms only — not comparable to full-atom values): 10468 Å² total; per-residue (Å²): 140,82,84,89,82,88,84,88,84,82,88,83,90,85,85,61,73,69,60,64,63,57,66,75,67,66,94,71,57,70,65,61,56,53,64,63,55,73,81,71,68,72,78,70,53,78,66,50,51,52,52,48,53,54,49,53,53,58,50,42,77,69,43,63,91,92,54,75,72,64,67,64,61,63,52,47,62,77,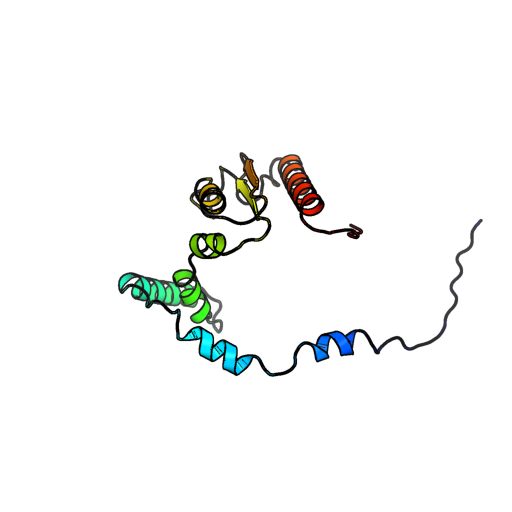67,57,54,69,55,64,52,37,42,71,43,55,58,76,39,78,44,79,38,28,57,56,27,80,88,70,66,61,46,54,58,53,58,51,46,43,58,71,47,37,73,31,44,74,71,44,81,47,79,44,98,18,34,85,67,39,38,60,94,79,40,60,66,57,43,50,52,53,50,54,52,49,52,54,50,43,65,72,76,42,96,67,89,78,78,94,125

Foldseek 3Di:
DDDDDDDDDDDDPPDDPVVVVVVVPDPDCPVVVVVVVPPQADDDDPVLVVVLVVCQVVVQVPDDPPDHDDSVVSVVVRRDDPLVVLLVDAAADEEEWAPAEPPDDDPPVVSVSSQVNHPHPHYYYHYYNAYPVQCVVPDCVSVVVVVVVVVVSCVVRPPCPDDPD

pLDDT: mean 71.5, std 23.51, range [25.44, 97.12]